Protein AF-A0A960W4I7-F1 (afdb_monomer_lite)

Sequence (107 aa):
RRLYDKKIRVEMTFQAKEHLANIGYDEAYGARPLRRIFQKELEDYMATQMLMGAYREATIIKVDADNKKLVFQEELWEDYQPLNSLDKKEIENENLLITKEKVALLS

pLDDT: mean 70.72, std 12.32, range [40.38, 89.0]

Foldseek 3Di:
DDPVVQLEAEAEDPQQVVLLCVVQQDVVPGCPSSVVVVVVVVVVVVVVCVVVVNDDHNWYWYWHDDPSDIDTDIDHNPPDDPPDDPVVVVVVVVVVVVVVVVVVVVD

Radius of gyration: 21.57 Å; chains: 1; bounding box: 72×23×41 Å

Structure (mmCIF, N/CA/C/O backbone):
data_AF-A0A960W4I7-F1
#
_entry.id   AF-A0A960W4I7-F1
#
loop_
_atom_site.group_PDB
_atom_site.id
_atom_site.type_symbol
_atom_site.label_atom_id
_atom_site.label_alt_id
_atom_site.label_comp_id
_atom_site.label_asym_id
_atom_site.label_entity_id
_atom_site.label_seq_id
_atom_site.pdbx_PDB_ins_code
_atom_site.Cartn_x
_atom_site.Cartn_y
_atom_site.Cartn_z
_atom_site.occupancy
_atom_site.B_iso_or_equiv
_atom_site.auth_seq_id
_atom_site.auth_comp_id
_atom_site.auth_asym_id
_atom_site.auth_atom_id
_atom_site.pdbx_PDB_model_num
ATOM 1 N N . ARG A 1 1 ? 10.087 -12.741 1.068 1.00 45.28 1 ARG A N 1
ATOM 2 C CA . ARG A 1 1 ? 10.917 -12.176 -0.030 1.00 45.28 1 ARG A CA 1
ATOM 3 C C . ARG A 1 1 ? 10.664 -10.669 -0.060 1.00 45.28 1 ARG A C 1
ATOM 5 O O . ARG A 1 1 ? 9.517 -10.293 0.115 1.00 45.28 1 ARG A O 1
ATOM 12 N N . ARG A 1 2 ? 11.703 -9.821 -0.107 1.00 43.78 2 ARG A N 1
ATOM 13 C CA . ARG A 1 2 ? 11.607 -8.368 0.160 1.00 43.78 2 ARG A CA 1
ATOM 14 C C . ARG A 1 2 ? 11.116 -7.603 -1.081 1.00 43.78 2 ARG A C 1
ATOM 16 O O . ARG A 1 2 ? 11.621 -7.833 -2.170 1.00 43.78 2 ARG A O 1
ATOM 23 N N . LEU A 1 3 ? 10.177 -6.672 -0.888 1.00 48.28 3 LEU A N 1
ATOM 24 C CA . LEU A 1 3 ? 9.612 -5.775 -1.916 1.00 48.28 3 LEU A CA 1
ATOM 25 C C . LEU A 1 3 ? 10.665 -4.893 -2.618 1.00 48.28 3 LEU A C 1
ATOM 27 O O . LEU A 1 3 ? 10.457 -4.469 -3.748 1.00 48.28 3 LEU A O 1
ATOM 31 N N . TYR A 1 4 ? 11.816 -4.680 -1.973 1.00 40.38 4 TYR A N 1
ATOM 32 C CA . TYR A 1 4 ? 12.926 -3.885 -2.503 1.00 40.38 4 TYR A CA 1
ATOM 33 C C . TYR A 1 4 ? 13.559 -4.469 -3.780 1.00 40.38 4 TYR A C 1
ATOM 35 O O . TYR A 1 4 ? 14.012 -3.706 -4.625 1.00 40.38 4 TYR A O 1
ATOM 43 N N . ASP A 1 5 ? 13.519 -5.793 -3.977 1.00 51.19 5 ASP A N 1
ATOM 44 C CA . ASP A 1 5 ? 14.050 -6.425 -5.200 1.00 51.19 5 ASP A CA 1
ATOM 45 C C . ASP A 1 5 ? 13.160 -6.192 -6.433 1.00 51.19 5 ASP A C 1
ATOM 47 O O . ASP A 1 5 ? 13.567 -6.474 -7.557 1.00 51.19 5 ASP A O 1
ATOM 51 N N . LYS A 1 6 ? 11.928 -5.694 -6.251 1.00 58.31 6 LYS A N 1
ATOM 52 C CA . LYS A 1 6 ? 10.920 -5.624 -7.320 1.00 58.31 6 LYS A CA 1
ATOM 53 C C . LYS A 1 6 ? 10.826 -4.272 -8.039 1.00 58.31 6 LYS A C 1
ATOM 55 O O . LYS A 1 6 ? 9.957 -4.124 -8.894 1.00 58.31 6 LYS A O 1
ATOM 60 N N . LYS A 1 7 ? 11.711 -3.307 -7.743 1.00 70.44 7 LYS A N 1
ATOM 61 C CA . LYS A 1 7 ? 11.656 -1.934 -8.297 1.00 70.44 7 LYS A CA 1
ATOM 62 C C . LYS A 1 7 ? 10.329 -1.223 -7.977 1.00 70.44 7 LYS A C 1
ATOM 64 O O . LYS A 1 7 ? 9.735 -0.584 -8.839 1.00 70.44 7 LYS A O 1
ATOM 69 N N . ILE A 1 8 ? 9.847 -1.383 -6.744 1.00 72.81 8 ILE A N 1
ATOM 70 C CA . ILE A 1 8 ? 8.559 -0.840 -6.302 1.00 72.81 8 ILE A CA 1
ATOM 71 C C . ILE A 1 8 ? 8.802 0.173 -5.199 1.00 72.81 8 ILE A C 1
ATOM 73 O O . ILE A 1 8 ? 9.410 -0.149 -4.173 1.00 72.81 8 ILE A O 1
ATOM 77 N N . ARG A 1 9 ? 8.292 1.383 -5.400 1.00 78.56 9 ARG A N 1
ATOM 78 C CA . ARG A 1 9 ? 8.199 2.412 -4.366 1.00 78.56 9 ARG A CA 1
ATOM 79 C C . ARG A 1 9 ? 6.766 2.451 -3.867 1.00 78.56 9 ARG A C 1
ATOM 81 O O . ARG A 1 9 ? 5.836 2.335 -4.648 1.00 78.56 9 ARG A O 1
ATOM 88 N N . VAL A 1 10 ? 6.585 2.589 -2.562 1.00 82.19 10 VAL A N 1
ATOM 89 C CA . VAL A 1 10 ? 5.257 2.691 -1.955 1.00 82.19 10 VAL A CA 1
ATOM 90 C C . VAL A 1 10 ? 5.167 4.043 -1.282 1.00 82.19 10 VAL A C 1
ATOM 92 O O . VAL A 1 10 ? 5.996 4.364 -0.429 1.00 82.19 10 VAL A O 1
ATOM 95 N N . GLU A 1 11 ? 4.157 4.816 -1.650 1.00 85.56 11 GLU A N 1
ATOM 96 C CA . GLU A 1 11 ? 3.875 6.118 -1.062 1.00 85.56 11 GLU A CA 1
ATOM 97 C C . GLU A 1 11 ? 2.486 6.100 -0.452 1.00 85.56 11 GLU A C 1
ATOM 99 O O . GLU A 1 11 ? 1.533 5.639 -1.066 1.00 85.56 11 GLU A O 1
ATOM 104 N N . MET A 1 12 ? 2.370 6.575 0.782 1.00 85.31 12 MET A N 1
ATOM 105 C CA . MET A 1 12 ? 1.130 6.493 1.542 1.00 85.31 12 MET A CA 1
ATOM 106 C C . MET A 1 12 ? 0.695 7.884 1.972 1.00 85.31 12 MET A C 1
ATOM 108 O O . MET A 1 12 ? 1.489 8.624 2.571 1.00 85.31 12 MET A O 1
ATOM 112 N N . THR A 1 13 ? -0.564 8.217 1.701 1.00 87.25 13 THR A N 1
ATOM 113 C CA . THR A 1 13 ? -1.168 9.477 2.137 1.00 87.25 13 THR A CA 1
ATOM 114 C C . THR A 1 13 ? -1.321 9.513 3.658 1.00 87.25 13 THR A C 1
ATOM 116 O O . THR A 1 13 ? -1.224 8.501 4.359 1.00 87.25 13 THR A O 1
ATOM 119 N N . PHE A 1 14 ? -1.561 10.708 4.199 1.00 84.06 14 PHE A N 1
ATOM 120 C CA . PHE A 1 14 ? -1.867 10.862 5.619 1.00 84.06 14 PHE A CA 1
ATOM 121 C C . PHE A 1 14 ? -3.149 10.106 6.011 1.00 84.06 14 PHE A C 1
ATOM 123 O O . PHE A 1 14 ? -3.155 9.396 7.012 1.00 84.06 14 PHE A O 1
ATOM 130 N N . GLN A 1 15 ? -4.184 10.169 5.169 1.00 84.44 15 GLN A N 1
ATOM 131 C CA . GLN A 1 15 ? -5.463 9.492 5.401 1.00 84.44 15 GLN A CA 1
ATOM 132 C C . GLN A 1 15 ? -5.306 7.969 5.429 1.00 84.44 15 GLN A C 1
ATOM 134 O O . GLN A 1 15 ? -5.848 7.314 6.317 1.00 84.44 15 GLN A O 1
ATOM 139 N N . ALA A 1 16 ? -4.496 7.397 4.531 1.00 83.12 16 ALA A N 1
ATOM 140 C CA . ALA A 1 16 ? -4.169 5.973 4.572 1.00 83.12 16 ALA A CA 1
ATOM 141 C C . ALA A 1 16 ? -3.455 5.568 5.866 1.00 83.12 16 ALA A C 1
ATOM 143 O O . ALA A 1 16 ? -3.782 4.527 6.437 1.00 83.12 16 ALA A O 1
ATOM 144 N N . LYS A 1 17 ? -2.524 6.393 6.362 1.00 80.06 17 LYS A N 1
ATOM 145 C CA . LYS A 1 17 ? -1.831 6.144 7.638 1.00 80.06 17 LYS A CA 1
ATOM 146 C C . LYS A 1 17 ? -2.794 6.174 8.821 1.00 80.06 17 LYS A C 1
ATOM 148 O O . LYS A 1 17 ? -2.739 5.270 9.652 1.00 80.06 17 LYS A O 1
ATOM 153 N N . GLU A 1 18 ? -3.673 7.171 8.892 1.00 81.12 18 GLU A N 1
ATOM 154 C CA . GLU A 1 18 ? -4.691 7.260 9.946 1.00 81.12 18 GLU A CA 1
ATOM 155 C C . GLU A 1 18 ? -5.686 6.107 9.876 1.00 81.12 18 GLU A C 1
ATOM 157 O O . GLU A 1 18 ? -6.023 5.507 10.896 1.00 81.12 18 GLU A O 1
ATOM 162 N N . HIS A 1 19 ? -6.133 5.749 8.674 1.00 82.06 19 HIS A N 1
ATOM 163 C CA . HIS A 1 19 ? -7.041 4.631 8.491 1.00 82.06 19 HIS A CA 1
ATOM 164 C C . HIS A 1 19 ? -6.404 3.328 8.974 1.00 82.06 19 HIS A C 1
ATOM 166 O O . HIS A 1 19 ? -6.983 2.628 9.799 1.00 82.06 19 HIS A O 1
ATOM 172 N N . LEU A 1 20 ? -5.176 3.046 8.545 1.00 77.12 20 LEU A N 1
ATOM 173 C CA . LEU A 1 20 ? -4.418 1.886 8.994 1.00 77.12 20 LEU A CA 1
ATOM 174 C C . LEU A 1 20 ? -4.209 1.882 10.516 1.00 77.12 20 LEU A C 1
ATOM 176 O O . LEU A 1 20 ? -4.370 0.832 11.141 1.00 77.12 20 LEU A O 1
ATOM 180 N N . ALA A 1 21 ? -3.906 3.036 11.119 1.00 78.06 21 ALA A N 1
ATOM 181 C CA . ALA A 1 21 ? -3.803 3.182 12.570 1.00 78.06 21 ALA A CA 1
ATOM 182 C C . ALA A 1 21 ? -5.122 2.825 13.277 1.00 78.06 21 ALA A C 1
ATOM 184 O O . ALA A 1 21 ? -5.102 2.084 14.255 1.00 78.06 21 ALA A O 1
ATOM 185 N N . ASN A 1 22 ? -6.263 3.261 12.740 1.00 75.00 22 ASN A N 1
ATOM 186 C CA . ASN A 1 22 ? -7.585 2.962 13.293 1.00 75.00 22 ASN A CA 1
ATOM 187 C C . ASN A 1 22 ? -7.979 1.478 13.180 1.00 75.00 22 ASN A C 1
ATOM 189 O O . ASN A 1 22 ? -8.688 0.975 14.047 1.00 75.00 22 ASN A O 1
ATOM 193 N N . ILE A 1 23 ? -7.557 0.774 12.123 1.00 72.81 23 ILE A N 1
ATOM 194 C CA . ILE A 1 23 ? -7.917 -0.642 11.909 1.00 72.81 23 ILE A CA 1
ATOM 195 C C . ILE A 1 23 ? -6.999 -1.590 12.692 1.00 72.81 23 ILE A C 1
ATOM 197 O O . ILE A 1 23 ? -7.429 -2.656 13.123 1.00 72.81 23 ILE A O 1
ATOM 201 N N . GLY A 1 24 ? -5.712 -1.251 12.807 1.00 62.28 24 GLY A N 1
ATOM 202 C CA . GLY A 1 24 ? -4.680 -2.198 13.234 1.00 62.28 24 GLY A CA 1
ATOM 203 C C . GLY A 1 24 ? -4.035 -1.911 14.584 1.00 62.28 24 GLY A C 1
ATOM 204 O O . GLY A 1 24 ? -3.080 -2.614 14.927 1.00 62.28 24 GLY A O 1
ATOM 205 N N . TYR A 1 25 ? -4.483 -0.887 15.318 1.00 58.94 25 TYR A N 1
ATOM 206 C CA . TYR A 1 25 ? -4.009 -0.643 16.677 1.00 58.94 25 TYR A CA 1
ATOM 207 C C . TYR A 1 25 ? -4.592 -1.698 17.617 1.00 58.94 25 TYR A C 1
ATOM 209 O O . TYR A 1 25 ? -5.718 -1.591 18.094 1.00 58.94 25 TYR A O 1
ATOM 217 N N . ASP A 1 26 ? -3.807 -2.741 17.856 1.00 62.22 26 ASP A N 1
ATOM 218 C CA . ASP A 1 26 ? -4.047 -3.688 18.932 1.00 62.22 26 ASP A CA 1
ATOM 219 C C . ASP A 1 26 ? -3.194 -3.256 20.130 1.00 62.22 26 ASP A C 1
ATOM 221 O O . ASP A 1 26 ? -1.961 -3.220 20.047 1.00 62.22 26 ASP A O 1
ATOM 225 N N . GLU A 1 27 ? -3.854 -2.899 21.231 1.00 56.50 27 GLU A N 1
ATOM 226 C CA . GLU A 1 27 ? -3.237 -2.408 22.470 1.00 56.50 27 GLU A CA 1
ATOM 227 C C . GLU A 1 27 ? -2.204 -3.405 23.041 1.00 56.50 27 GLU A C 1
ATOM 229 O O . GLU A 1 27 ? -1.232 -2.995 23.676 1.00 56.50 27 GLU A O 1
ATOM 234 N N . ALA A 1 28 ? -2.340 -4.704 22.738 1.00 61.19 28 ALA A N 1
ATOM 235 C CA . ALA A 1 28 ? -1.423 -5.758 23.167 1.00 61.19 28 ALA A CA 1
ATOM 236 C C . ALA A 1 28 ? -0.250 -6.009 22.195 1.00 61.19 28 ALA A C 1
ATOM 238 O O . ALA A 1 28 ? 0.801 -6.498 22.620 1.00 61.19 28 ALA A O 1
ATOM 239 N N . TYR A 1 29 ? -0.385 -5.683 20.901 1.00 55.12 29 TYR A N 1
ATOM 240 C CA . TYR A 1 29 ? 0.612 -6.018 19.861 1.00 55.12 29 TYR A CA 1
ATOM 241 C C . TYR A 1 29 ? 1.244 -4.811 19.140 1.00 55.12 29 TYR A C 1
ATOM 243 O O . TYR A 1 29 ? 2.182 -4.988 18.344 1.00 55.12 29 TYR A O 1
ATOM 251 N N . GLY A 1 30 ? 0.781 -3.589 19.416 1.00 63.88 30 GLY A N 1
ATOM 252 C CA . GLY A 1 30 ? 1.237 -2.361 18.759 1.00 63.88 30 GLY A CA 1
ATOM 253 C C . GLY A 1 30 ? 0.983 -2.378 17.245 1.00 63.88 30 GLY A C 1
ATOM 254 O O . GLY A 1 30 ? 0.154 -3.126 16.748 1.00 63.88 30 GLY A O 1
ATOM 255 N N . ALA A 1 31 ? 1.735 -1.605 16.453 1.00 65.06 31 ALA A N 1
ATOM 256 C CA . ALA A 1 31 ? 1.533 -1.496 14.996 1.00 65.06 31 ALA A CA 1
ATOM 257 C C . ALA A 1 31 ? 1.990 -2.726 14.159 1.00 65.06 31 ALA A C 1
ATOM 259 O O . ALA A 1 31 ? 2.080 -2.657 12.929 1.00 65.06 31 ALA A O 1
ATOM 260 N N . ARG A 1 32 ? 2.334 -3.865 14.780 1.00 65.19 32 ARG A N 1
ATOM 261 C CA . ARG A 1 32 ? 2.801 -5.070 14.058 1.00 65.19 32 ARG A CA 1
ATOM 262 C C . ARG A 1 32 ? 1.717 -5.749 13.203 1.00 65.19 32 ARG A C 1
ATOM 264 O O . ARG A 1 32 ? 2.043 -6.102 12.065 1.00 65.19 32 ARG A O 1
ATOM 271 N N . PRO A 1 33 ? 0.470 -5.937 13.682 1.00 70.50 33 PRO A N 1
ATOM 272 C CA . PRO A 1 33 ? -0.614 -6.500 12.872 1.00 70.50 33 PRO A CA 1
ATOM 273 C C . PRO A 1 33 ? -0.882 -5.642 11.628 1.00 70.50 33 PRO A C 1
ATOM 275 O O . PRO A 1 33 ? -0.981 -6.157 10.516 1.00 70.50 33 PRO A O 1
ATOM 278 N N . LEU A 1 34 ? -0.846 -4.324 11.821 1.00 71.31 34 LEU A N 1
ATOM 279 C CA . LEU A 1 34 ? -0.953 -3.256 10.826 1.00 71.31 34 LEU A CA 1
ATOM 280 C C . LEU A 1 34 ? -0.046 -3.474 9.606 1.00 71.31 34 LEU A C 1
ATOM 282 O O . LEU A 1 34 ? -0.505 -3.540 8.467 1.00 71.31 34 LEU A O 1
ATOM 286 N N . ARG A 1 35 ? 1.257 -3.662 9.851 1.00 72.50 35 ARG A N 1
ATOM 287 C CA . ARG A 1 35 ? 2.248 -3.857 8.785 1.00 72.50 35 ARG A CA 1
ATOM 288 C C . ARG A 1 35 ? 1.988 -5.130 7.983 1.00 72.50 35 ARG A C 1
ATOM 290 O O . ARG A 1 35 ? 2.234 -5.147 6.781 1.00 72.50 35 ARG A O 1
ATOM 297 N N . ARG A 1 36 ? 1.511 -6.194 8.635 1.00 78.50 36 ARG A N 1
ATOM 298 C CA . ARG A 1 36 ? 1.248 -7.483 7.984 1.00 78.50 36 ARG A CA 1
ATOM 299 C C . ARG A 1 36 ? -0.001 -7.436 7.109 1.00 78.50 36 ARG A C 1
ATOM 301 O O . ARG A 1 36 ? 0.036 -7.984 6.013 1.00 78.50 36 ARG A O 1
ATOM 308 N N . ILE A 1 37 ? -1.069 -6.793 7.582 1.00 79.69 37 ILE A N 1
ATOM 309 C CA . ILE A 1 37 ? -2.304 -6.604 6.807 1.00 79.69 37 ILE A CA 1
ATOM 310 C C . ILE A 1 37 ? -1.992 -5.784 5.557 1.00 79.69 37 ILE A C 1
ATOM 312 O O . ILE A 1 37 ? -2.236 -6.253 4.450 1.00 79.69 37 ILE A O 1
ATOM 316 N N . PHE A 1 38 ? -1.332 -4.637 5.732 1.00 80.25 38 PHE A N 1
ATOM 317 C CA . PHE A 1 38 ? -0.923 -3.788 4.617 1.00 80.25 38 PHE A CA 1
ATOM 318 C C . PHE A 1 38 ? -0.040 -4.530 3.605 1.00 80.25 38 PHE A C 1
ATOM 320 O O . PHE A 1 38 ? -0.276 -4.471 2.403 1.00 80.25 38 PHE A O 1
ATOM 327 N N . GLN A 1 39 ? 0.970 -5.261 4.087 1.00 79.62 39 GLN A N 1
ATOM 328 C CA . GLN A 1 39 ? 1.862 -6.009 3.208 1.00 79.62 39 GLN A CA 1
ATOM 329 C C . GLN A 1 39 ? 1.111 -7.083 2.414 1.00 79.62 39 GLN A C 1
ATOM 331 O O . GLN A 1 39 ? 1.404 -7.267 1.238 1.00 79.62 39 GLN A O 1
ATOM 336 N N . LYS A 1 40 ? 0.148 -7.768 3.038 1.00 83.50 40 LYS A N 1
ATOM 337 C CA . LYS A 1 40 ? -0.673 -8.769 2.359 1.00 83.50 40 LYS A CA 1
ATOM 338 C C . LYS A 1 40 ? -1.548 -8.132 1.277 1.00 83.50 40 LYS A C 1
ATOM 340 O O . LYS A 1 40 ? -1.526 -8.605 0.152 1.00 83.50 40 LYS A O 1
ATOM 345 N N . GLU A 1 41 ? -2.259 -7.050 1.591 1.00 84.31 41 GLU A N 1
ATOM 346 C CA . GLU A 1 41 ? -3.111 -6.361 0.610 1.00 84.31 41 GLU A CA 1
ATOM 347 C C . GLU A 1 41 ? -2.306 -5.819 -0.573 1.00 84.31 41 GLU A C 1
ATOM 349 O O . GLU A 1 41 ? -2.715 -5.962 -1.724 1.00 84.31 41 GLU A O 1
ATOM 354 N N . LEU A 1 42 ? -1.121 -5.265 -0.302 1.00 83.12 42 LEU A N 1
ATOM 355 C CA . LEU A 1 42 ? -0.201 -4.823 -1.342 1.00 83.12 42 LEU A CA 1
ATOM 356 C C . LEU A 1 42 ? 0.297 -5.998 -2.200 1.00 83.12 42 LEU A C 1
ATOM 358 O O . LEU A 1 42 ? 0.346 -5.890 -3.422 1.00 83.12 42 LEU A O 1
ATOM 362 N N . GLU A 1 43 ? 0.678 -7.119 -1.583 1.00 83.88 43 GLU A N 1
ATOM 363 C CA . GLU A 1 43 ? 1.111 -8.323 -2.302 1.00 83.88 43 GLU A CA 1
ATOM 364 C C . GLU A 1 43 ? -0.012 -8.899 -3.179 1.00 83.88 43 GLU A C 1
ATOM 366 O O . GLU A 1 43 ? 0.254 -9.236 -4.335 1.00 83.88 43 GLU A O 1
ATOM 371 N N . ASP A 1 44 ? -1.249 -8.935 -2.678 1.00 86.62 44 ASP A N 1
ATOM 372 C CA . ASP A 1 44 ? -2.434 -9.404 -3.406 1.00 86.62 44 ASP A CA 1
ATOM 373 C C . ASP A 1 44 ? -2.779 -8.469 -4.584 1.00 86.62 44 ASP A C 1
ATOM 375 O O . ASP A 1 44 ? -3.021 -8.935 -5.706 1.00 86.62 44 ASP A O 1
ATOM 379 N N . TYR A 1 45 ? -2.731 -7.146 -4.371 1.00 84.88 45 TYR A N 1
ATOM 380 C CA . TYR A 1 45 ? -2.917 -6.148 -5.430 1.00 84.88 45 TYR A CA 1
ATOM 381 C C . TYR A 1 45 ? -1.893 -6.345 -6.550 1.00 84.88 45 TYR A C 1
ATOM 383 O O . TYR A 1 45 ? -2.255 -6.543 -7.709 1.00 84.88 45 TYR A O 1
ATOM 391 N N . MET A 1 46 ? -0.608 -6.386 -6.203 1.00 80.25 46 MET A N 1
ATOM 392 C CA . MET A 1 46 ? 0.462 -6.552 -7.186 1.00 80.25 46 MET A CA 1
ATOM 393 C C . MET A 1 46 ? 0.404 -7.902 -7.900 1.00 80.25 46 MET A C 1
ATOM 395 O O . MET A 1 46 ? 0.678 -7.963 -9.095 1.00 80.25 46 MET A O 1
ATOM 399 N N . ALA A 1 47 ? 0.060 -8.990 -7.202 1.00 83.44 47 ALA A N 1
ATOM 400 C CA . ALA A 1 47 ? -0.104 -10.299 -7.829 1.00 83.44 47 ALA A CA 1
ATOM 401 C C . ALA A 1 47 ? -1.196 -10.254 -8.906 1.00 83.44 47 ALA A C 1
ATOM 403 O O . ALA A 1 47 ? -1.002 -10.777 -10.001 1.00 83.44 47 ALA A O 1
ATOM 404 N N . THR A 1 48 ? -2.302 -9.564 -8.627 1.00 84.19 48 THR A N 1
ATOM 405 C CA . THR A 1 48 ? -3.393 -9.359 -9.587 1.00 84.19 48 THR A CA 1
ATOM 406 C C . THR A 1 48 ? -2.917 -8.576 -10.813 1.00 84.19 48 THR A C 1
ATOM 408 O O . THR A 1 48 ? -3.137 -9.010 -11.942 1.00 84.19 48 THR A O 1
ATOM 411 N N . GLN A 1 49 ? -2.197 -7.470 -10.612 1.00 79.25 49 GLN A N 1
ATOM 412 C CA . GLN A 1 49 ? -1.689 -6.620 -11.701 1.00 79.25 49 GLN A CA 1
ATOM 413 C C . GLN A 1 49 ? -0.629 -7.333 -12.555 1.00 79.25 49 GLN A C 1
ATOM 415 O O . GLN A 1 49 ? -0.613 -7.206 -13.782 1.00 79.25 49 GLN A O 1
ATOM 420 N N . MET A 1 50 ? 0.211 -8.161 -11.924 1.00 75.62 50 MET A N 1
ATOM 421 C CA . MET A 1 50 ? 1.145 -9.055 -12.615 1.00 75.62 50 MET A CA 1
ATOM 422 C C . MET A 1 50 ? 0.410 -10.077 -13.490 1.00 75.62 50 MET A C 1
ATOM 424 O O . MET A 1 50 ? 0.797 -10.277 -14.639 1.00 75.62 50 MET A O 1
ATOM 428 N N . LEU A 1 51 ? -0.659 -10.697 -12.982 1.00 79.19 51 LEU A N 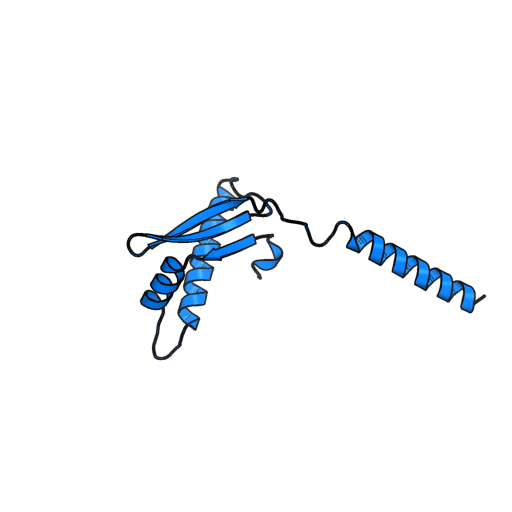1
ATOM 429 C CA . LEU A 1 51 ? -1.463 -11.666 -13.738 1.00 79.19 51 LEU A CA 1
ATOM 430 C C . LEU A 1 51 ? -2.224 -11.023 -14.904 1.00 79.19 51 LEU A C 1
ATOM 432 O O . LEU A 1 51 ? -2.390 -11.653 -15.944 1.00 79.19 51 LEU A O 1
ATOM 436 N N . MET A 1 52 ? -2.655 -9.771 -14.752 1.00 78.94 52 MET A N 1
ATOM 437 C CA . MET A 1 52 ? -3.330 -9.004 -15.805 1.00 78.94 52 MET A CA 1
ATOM 438 C C . MET A 1 52 ? -2.374 -8.507 -16.902 1.00 78.94 52 MET A C 1
ATOM 440 O O . MET A 1 52 ? -2.827 -7.918 -17.880 1.00 78.94 52 MET A O 1
ATOM 444 N N . GLY A 1 53 ? -1.059 -8.717 -16.754 1.00 70.44 53 GLY A N 1
ATOM 445 C CA . GLY A 1 53 ? -0.047 -8.182 -17.670 1.00 70.44 53 GLY A CA 1
ATOM 446 C C . GLY A 1 53 ? 0.081 -6.655 -17.617 1.00 70.44 53 GLY A C 1
ATOM 447 O O . GLY A 1 53 ? 0.725 -6.066 -18.481 1.00 70.44 53 GLY A O 1
ATOM 448 N N . ALA A 1 54 ? -0.529 -6.012 -16.618 1.00 66.38 54 ALA A N 1
ATOM 449 C CA . ALA A 1 54 ? -0.536 -4.563 -16.435 1.00 66.38 54 ALA A CA 1
ATOM 450 C C . ALA A 1 54 ? 0.686 -4.058 -15.647 1.00 66.38 54 ALA A C 1
ATOM 452 O O . ALA A 1 54 ? 0.956 -2.860 -15.635 1.00 66.38 54 ALA A O 1
ATOM 453 N N . TYR A 1 55 ? 1.448 -4.966 -15.029 1.00 65.25 55 TYR A N 1
ATOM 454 C CA . TYR A 1 55 ? 2.598 -4.616 -14.202 1.00 65.25 55 TYR A CA 1
ATOM 455 C C . TYR A 1 55 ? 3.730 -3.976 -15.017 1.00 65.25 55 TYR A C 1
ATOM 457 O O . TYR A 1 55 ? 4.361 -4.626 -15.856 1.00 65.25 55 TYR A O 1
ATOM 465 N N . ARG A 1 56 ? 4.030 -2.709 -14.716 1.00 64.38 56 ARG A N 1
ATOM 466 C CA . ARG A 1 56 ? 5.188 -1.986 -15.256 1.00 64.38 56 ARG A CA 1
ATOM 467 C C . ARG A 1 56 ? 6.343 -2.041 -14.258 1.00 64.38 56 ARG A C 1
ATOM 469 O O . ARG A 1 56 ? 6.151 -1.898 -13.050 1.00 64.38 56 ARG A O 1
ATOM 476 N N . GLU A 1 57 ? 7.557 -2.270 -14.750 1.00 69.50 57 GLU A N 1
ATOM 477 C CA . GLU A 1 57 ? 8.755 -2.116 -13.919 1.00 69.50 57 GLU A CA 1
ATOM 478 C C . GLU A 1 57 ? 8.910 -0.656 -13.473 1.00 69.50 57 GLU A C 1
ATOM 480 O O . GLU A 1 57 ? 8.489 0.244 -14.194 1.00 69.50 57 GLU A O 1
ATOM 485 N N . ALA A 1 58 ? 9.545 -0.432 -12.315 1.00 70.56 58 ALA A N 1
ATOM 486 C CA . ALA A 1 58 ? 9.745 0.905 -11.751 1.00 70.56 58 ALA A CA 1
ATOM 487 C C . ALA A 1 58 ? 8.420 1.643 -11.492 1.00 70.56 58 ALA A C 1
ATOM 489 O O . ALA A 1 58 ? 8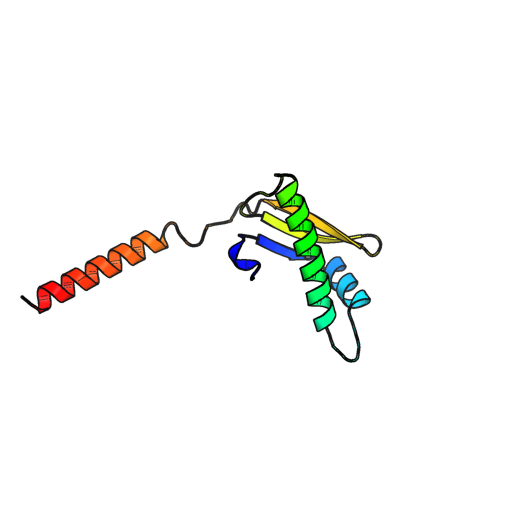.149 2.704 -12.048 1.00 70.56 58 ALA A O 1
ATOM 490 N N . THR A 1 59 ? 7.586 1.065 -10.630 1.00 78.25 59 THR A N 1
ATOM 491 C CA . THR A 1 59 ? 6.259 1.609 -10.318 1.00 78.25 59 THR A CA 1
ATOM 492 C C . THR A 1 59 ? 6.228 2.175 -8.902 1.00 78.25 59 THR A C 1
ATOM 494 O O . THR A 1 59 ? 6.771 1.586 -7.959 1.00 78.25 59 THR A O 1
ATOM 497 N N . ILE A 1 60 ? 5.583 3.330 -8.757 1.00 83.62 60 ILE A N 1
ATOM 498 C CA . ILE A 1 60 ? 5.169 3.898 -7.480 1.00 83.62 60 ILE A CA 1
ATOM 499 C C . ILE A 1 60 ? 3.734 3.446 -7.221 1.00 83.62 60 ILE A C 1
ATOM 501 O O . ILE A 1 60 ? 2.836 3.711 -8.013 1.00 83.62 60 ILE A O 1
ATOM 505 N N . ILE A 1 61 ? 3.509 2.765 -6.103 1.00 87.06 61 ILE A N 1
ATOM 506 C CA . ILE A 1 61 ? 2.172 2.426 -5.627 1.00 87.06 61 ILE A CA 1
ATOM 507 C C . ILE A 1 61 ? 1.767 3.486 -4.609 1.00 87.06 61 ILE A C 1
ATOM 509 O O . ILE A 1 61 ? 2.296 3.519 -3.491 1.00 87.06 61 ILE A O 1
ATOM 513 N N . LYS A 1 62 ? 0.838 4.354 -5.007 1.00 88.38 62 LYS A N 1
ATOM 514 C CA . LYS A 1 62 ? 0.178 5.314 -4.127 1.00 88.38 62 LYS A CA 1
ATOM 515 C C . LYS A 1 62 ? -0.948 4.619 -3.375 1.00 88.38 62 LYS A C 1
ATOM 517 O O . LYS A 1 62 ? -1.829 4.002 -3.970 1.00 88.38 62 LYS A O 1
ATOM 522 N N . VAL A 1 63 ? -0.890 4.715 -2.055 1.00 89.00 63 VAL A N 1
ATOM 523 C CA . VAL A 1 63 ? -1.850 4.131 -1.124 1.00 89.00 63 VAL A CA 1
ATOM 524 C C . VAL A 1 63 ? -2.617 5.263 -0.465 1.00 89.00 63 VAL A C 1
ATOM 526 O O . VAL A 1 63 ? -2.023 6.088 0.238 1.00 89.00 63 VAL A O 1
ATOM 529 N N . ASP A 1 64 ? -3.928 5.271 -0.668 1.00 88.31 64 ASP A N 1
ATOM 530 C CA . ASP A 1 64 ? -4.857 6.206 -0.039 1.00 88.31 64 ASP A CA 1
ATOM 531 C C . ASP A 1 64 ? -5.947 5.465 0.751 1.00 88.31 64 ASP A C 1
ATOM 533 O O . ASP A 1 64 ? -6.029 4.234 0.705 1.00 88.31 64 ASP A O 1
ATOM 537 N N . ALA A 1 65 ? -6.769 6.197 1.500 1.00 85.06 65 ALA A N 1
ATOM 538 C CA . ALA A 1 65 ? -7.955 5.655 2.149 1.00 85.06 65 ALA A CA 1
ATOM 539 C C . ALA A 1 65 ? -9.209 6.399 1.690 1.00 85.06 65 ALA A C 1
ATOM 541 O O . ALA A 1 65 ? -9.330 7.600 1.897 1.00 85.06 65 ALA A O 1
ATOM 542 N N . ASP A 1 66 ? -10.171 5.658 1.142 1.00 82.56 66 ASP A N 1
ATOM 543 C CA . ASP A 1 66 ? -11.506 6.165 0.826 1.00 82.56 66 ASP A CA 1
ATOM 544 C C . ASP A 1 66 ? -12.560 5.277 1.494 1.00 82.56 66 ASP A C 1
ATOM 546 O O . ASP A 1 66 ? -12.480 4.049 1.445 1.00 82.56 66 ASP A O 1
ATOM 550 N N . ASN A 1 67 ? -13.549 5.890 2.149 1.00 72.00 67 ASN A N 1
ATOM 551 C CA . ASN A 1 67 ? -14.709 5.205 2.732 1.00 72.00 67 ASN A CA 1
ATOM 552 C C . ASN A 1 67 ? -14.376 3.935 3.547 1.00 72.00 67 ASN A C 1
ATOM 554 O O . ASN A 1 67 ? -15.084 2.927 3.479 1.00 72.00 67 ASN A O 1
ATOM 558 N N . LYS A 1 68 ? -13.314 3.995 4.362 1.00 72.06 68 LYS A N 1
ATOM 559 C CA . LYS A 1 68 ? -12.806 2.887 5.199 1.00 72.06 68 LYS A CA 1
ATOM 560 C C . LYS A 1 68 ? -12.218 1.700 4.423 1.00 72.06 68 LYS A C 1
ATOM 562 O O . LYS A 1 68 ? -12.248 0.570 4.916 1.00 72.06 68 LYS A O 1
ATOM 567 N N . LYS A 1 69 ? -11.714 1.934 3.216 1.00 78.75 69 LYS A N 1
ATOM 568 C CA . LYS A 1 69 ? -10.948 0.956 2.444 1.00 78.75 69 LYS A CA 1
ATOM 569 C C . LYS A 1 69 ? -9.646 1.580 1.977 1.00 78.75 69 LYS A C 1
ATOM 571 O O . LYS A 1 69 ? -9.600 2.771 1.673 1.00 78.75 69 LYS A O 1
ATOM 576 N N . LEU A 1 70 ? -8.605 0.759 1.893 1.00 82.44 70 LEU A N 1
ATOM 577 C CA . LEU A 1 70 ? -7.378 1.151 1.218 1.00 82.44 70 LEU A CA 1
ATOM 578 C C . LEU A 1 70 ? -7.588 1.118 -0.293 1.00 82.44 70 LEU A C 1
ATOM 580 O O . LEU A 1 70 ? -8.150 0.169 -0.844 1.00 82.44 70 LEU A O 1
ATOM 584 N N . VAL A 1 71 ? -7.136 2.180 -0.947 1.00 86.69 71 VAL A N 1
ATOM 585 C CA . VAL A 1 71 ? -7.166 2.337 -2.397 1.00 86.69 71 VAL A CA 1
ATOM 586 C C . VAL A 1 71 ? -5.730 2.370 -2.892 1.00 86.69 71 VAL A C 1
ATOM 588 O O . VAL A 1 71 ? -4.891 3.083 -2.343 1.00 86.69 71 VAL A O 1
ATOM 591 N N . PHE A 1 72 ? -5.456 1.588 -3.934 1.00 86.94 72 PHE A N 1
ATOM 592 C CA . PHE A 1 72 ? -4.137 1.458 -4.539 1.00 86.94 72 PHE A CA 1
ATOM 593 C C . PHE A 1 72 ? -4.170 2.028 -5.953 1.00 86.94 72 PHE A C 1
ATOM 595 O O . PHE A 1 72 ? -5.037 1.670 -6.755 1.00 86.94 72 PHE A O 1
ATOM 602 N N . GLN A 1 73 ? -3.225 2.913 -6.248 1.00 85.56 73 GLN A N 1
ATOM 603 C CA . GLN A 1 73 ? -3.036 3.510 -7.563 1.00 85.56 73 GLN A CA 1
ATOM 604 C C . GLN A 1 73 ? -1.588 3.327 -8.001 1.00 85.56 73 GLN A C 1
ATOM 606 O O . GLN A 1 73 ? -0.664 3.512 -7.211 1.00 85.56 73 GLN A O 1
ATOM 611 N N . GLU A 1 74 ? -1.399 2.967 -9.264 1.00 84.56 74 GLU A N 1
ATOM 612 C CA . GLU A 1 74 ? -0.080 2.834 -9.870 1.00 84.56 74 GLU A CA 1
ATOM 613 C C . GLU A 1 74 ? 0.300 4.113 -10.604 1.00 84.56 74 GLU A C 1
ATOM 615 O O . GLU A 1 74 ? -0.487 4.677 -11.366 1.00 84.56 74 GLU A O 1
ATOM 620 N N . GLU A 1 75 ? 1.539 4.534 -10.405 1.00 82.19 75 GLU A N 1
ATOM 621 C CA . GLU A 1 75 ? 2.159 5.645 -11.105 1.00 82.19 75 GLU A CA 1
ATOM 622 C C . GLU A 1 75 ? 3.557 5.235 -11.565 1.00 82.19 75 GLU A C 1
ATOM 624 O O . GLU A 1 75 ? 4.232 4.422 -10.929 1.00 82.19 75 GLU A O 1
ATOM 629 N N . LEU A 1 76 ? 3.999 5.775 -12.697 1.00 77.12 76 LEU A N 1
ATOM 630 C CA . LEU A 1 76 ? 5.349 5.525 -13.184 1.00 77.12 76 LEU A CA 1
ATOM 631 C C . LEU A 1 76 ? 6.357 6.204 -12.258 1.00 77.12 76 LEU A C 1
ATOM 633 O O . LEU A 1 76 ? 6.232 7.386 -11.946 1.00 77.12 76 LEU A O 1
ATOM 637 N N . TRP A 1 77 ? 7.389 5.473 -11.846 1.00 77.06 77 TRP A N 1
ATOM 638 C CA . TRP A 1 77 ? 8.537 6.086 -11.195 1.00 77.06 77 TRP A CA 1
ATOM 639 C C . TRP A 1 77 ? 9.450 6.674 -12.274 1.00 77.06 77 TRP A C 1
ATOM 641 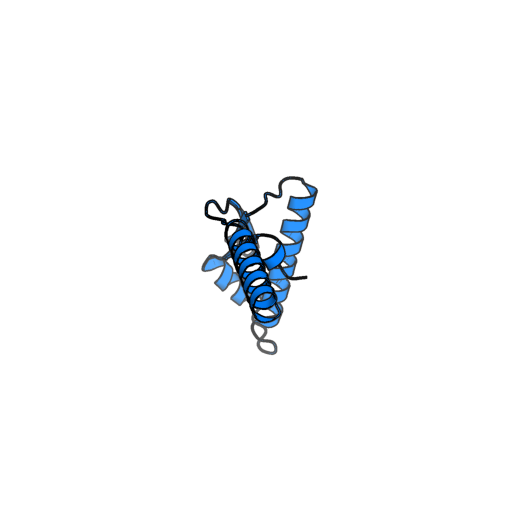O O . TRP A 1 77 ? 10.435 6.055 -12.670 1.00 77.06 77 TRP A O 1
ATOM 651 N N . GLU A 1 78 ? 9.101 7.866 -12.762 1.00 70.50 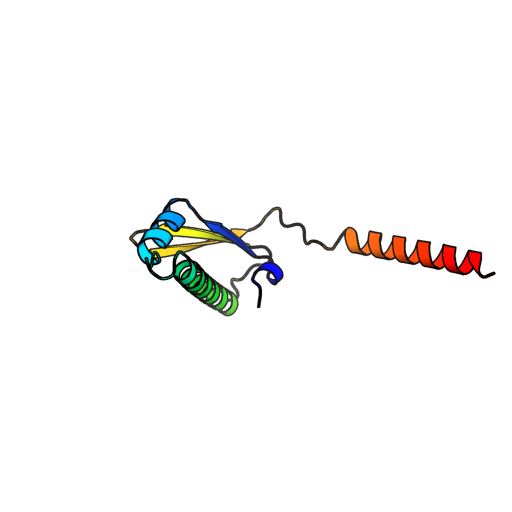78 GLU A N 1
ATOM 652 C CA . GLU A 1 78 ? 9.801 8.526 -13.878 1.00 70.50 78 GLU A CA 1
ATOM 653 C C . GLU A 1 78 ? 11.303 8.713 -13.607 1.00 70.50 78 GLU A C 1
ATOM 655 O O . GLU A 1 78 ? 12.129 8.492 -14.489 1.00 70.50 78 GLU A O 1
ATOM 660 N N . ASP A 1 79 ? 11.667 9.005 -12.357 1.00 67.88 79 ASP A N 1
ATOM 661 C CA . ASP A 1 79 ? 13.056 9.206 -11.926 1.00 67.88 79 ASP A CA 1
ATOM 662 C C . ASP A 1 79 ? 13.780 7.914 -11.499 1.00 67.88 79 ASP A C 1
ATOM 664 O O . ASP A 1 79 ? 14.813 7.968 -10.823 1.00 67.88 79 ASP A O 1
ATOM 668 N N . TYR A 1 80 ? 13.248 6.730 -11.816 1.00 65.88 80 TYR A N 1
ATOM 669 C CA . TYR A 1 80 ? 13.903 5.478 -11.444 1.00 65.88 80 TYR A CA 1
ATOM 670 C C . TYR A 1 80 ? 15.212 5.287 -12.219 1.00 65.88 80 TYR A C 1
ATOM 672 O O . TYR A 1 80 ? 15.231 4.877 -13.380 1.00 65.88 80 TYR A O 1
ATOM 680 N N . GLN A 1 81 ? 16.330 5.515 -11.533 1.00 61.59 81 GLN A N 1
ATOM 681 C CA . GLN A 1 81 ? 17.646 5.076 -11.974 1.00 61.59 81 GLN A CA 1
ATOM 682 C C . GLN A 1 81 ? 17.902 3.680 -11.386 1.00 61.59 81 GLN A C 1
ATOM 684 O O . GLN A 1 81 ? 18.016 3.552 -10.161 1.00 61.59 81 GLN A O 1
ATOM 689 N N . PRO A 1 82 ? 17.966 2.603 -12.196 1.00 58.25 82 PRO A N 1
ATOM 690 C CA . PRO A 1 82 ? 18.400 1.315 -11.681 1.00 58.25 82 PRO A CA 1
ATOM 691 C C . PRO A 1 82 ? 19.807 1.481 -11.110 1.00 58.25 82 PRO A C 1
ATOM 693 O O . PRO A 1 82 ? 20.677 2.042 -11.769 1.00 58.25 82 PRO A O 1
ATOM 696 N N . LEU A 1 83 ? 20.035 0.945 -9.910 1.00 56.28 83 LEU A N 1
ATOM 697 C CA . LEU A 1 83 ? 21.305 0.996 -9.171 1.00 56.28 83 LEU A CA 1
ATOM 698 C C . LEU A 1 83 ? 22.477 0.278 -9.889 1.00 56.28 83 LEU A C 1
ATOM 700 O O . LEU A 1 83 ? 23.417 -0.157 -9.251 1.00 56.28 83 LEU A O 1
ATOM 704 N N . ASN A 1 84 ? 22.394 0.030 -11.198 1.00 57.75 84 ASN A N 1
ATOM 705 C CA . ASN A 1 84 ? 23.417 -0.641 -11.986 1.00 57.75 84 ASN A CA 1
ATOM 706 C C . ASN A 1 84 ? 23.315 -0.246 -13.465 1.00 57.75 84 ASN A C 1
ATOM 708 O O . ASN A 1 84 ? 22.728 -0.956 -14.283 1.00 57.75 84 ASN A O 1
ATOM 712 N N . SER A 1 85 ? 23.957 0.861 -13.814 1.00 48.94 85 SER A N 1
ATOM 713 C CA . SER A 1 85 ? 24.424 1.127 -15.182 1.00 48.94 85 SER A CA 1
ATOM 714 C C . SER A 1 85 ? 25.751 1.897 -15.193 1.00 48.94 85 SER A C 1
ATOM 716 O O . SER A 1 85 ? 26.559 1.670 -16.092 1.00 48.94 85 SER A O 1
ATOM 718 N N . LEU A 1 86 ? 26.032 2.701 -14.162 1.00 50.72 86 LEU A N 1
ATOM 719 C CA . LEU A 1 86 ? 27.321 3.377 -13.960 1.00 50.72 86 LEU A CA 1
ATOM 720 C C . LEU A 1 86 ? 28.266 2.569 -13.044 1.00 50.72 86 LEU A C 1
ATOM 722 O O . LEU A 1 86 ? 29.409 2.324 -13.425 1.00 50.72 86 LEU A O 1
ATOM 726 N N . ASP A 1 87 ? 27.749 1.995 -11.953 1.00 55.25 87 ASP A N 1
ATOM 727 C CA . ASP A 1 87 ? 28.569 1.297 -10.947 1.00 55.25 87 ASP A CA 1
ATOM 728 C C . ASP A 1 87 ? 29.262 0.026 -11.462 1.00 55.25 87 ASP A C 1
ATOM 730 O O . ASP A 1 87 ? 30.383 -0.272 -11.064 1.00 55.25 87 ASP A O 1
ATOM 734 N N . LYS A 1 88 ? 28.660 -0.730 -12.395 1.00 51.62 88 LYS A N 1
ATOM 735 C CA . LYS A 1 88 ? 29.304 -1.950 -12.922 1.00 51.62 88 LYS A CA 1
ATOM 736 C C . LYS A 1 88 ? 30.606 -1.654 -13.652 1.00 51.62 88 LYS A C 1
ATOM 738 O O . LYS A 1 88 ? 31.571 -2.361 -13.411 1.00 51.62 88 LYS A O 1
ATOM 743 N N . LYS A 1 89 ? 30.639 -0.632 -14.515 1.00 54.41 89 LYS A N 1
ATOM 744 C CA . LYS A 1 89 ? 31.855 -0.259 -15.258 1.00 54.41 89 LYS A CA 1
ATOM 745 C C . LYS A 1 89 ? 32.933 0.288 -14.331 1.00 54.41 89 LYS A C 1
ATOM 747 O O . LYS A 1 89 ? 34.109 0.039 -14.569 1.00 54.41 89 LYS A O 1
ATOM 752 N N . GLU A 1 90 ? 32.535 1.024 -13.301 1.00 58.28 90 GLU A N 1
ATOM 753 C CA . GLU A 1 90 ? 33.452 1.606 -12.321 1.00 58.28 90 GLU A CA 1
ATOM 754 C C . GLU A 1 90 ? 34.066 0.509 -11.439 1.00 58.28 90 GLU A C 1
ATOM 756 O O . GLU A 1 90 ? 35.287 0.402 -11.360 1.00 58.28 90 GLU A O 1
ATOM 761 N N . ILE A 1 91 ? 33.244 -0.427 -10.948 1.00 58.00 91 ILE A N 1
ATOM 762 C CA . ILE A 1 91 ? 33.693 -1.617 -10.211 1.00 58.00 91 ILE A CA 1
ATOM 763 C C . ILE A 1 91 ? 34.553 -2.543 -11.099 1.00 58.00 91 ILE A C 1
ATOM 765 O O . ILE A 1 91 ? 35.540 -3.107 -10.625 1.00 58.00 91 ILE A O 1
ATOM 769 N N . GLU A 1 92 ? 34.229 -2.726 -12.385 1.00 61.00 92 GLU A N 1
ATOM 770 C CA . GLU A 1 92 ? 35.053 -3.526 -13.313 1.00 61.00 92 GLU A CA 1
ATOM 771 C C . GLU A 1 92 ? 36.411 -2.864 -13.580 1.00 61.00 92 GLU A C 1
ATOM 773 O O . GLU A 1 92 ? 37.439 -3.545 -13.577 1.00 61.00 92 GLU A O 1
ATOM 778 N N . ASN A 1 93 ? 36.434 -1.539 -13.754 1.00 60.91 93 ASN A N 1
ATOM 779 C CA . ASN A 1 93 ? 37.659 -0.775 -13.981 1.00 60.91 93 ASN A CA 1
ATOM 780 C C . ASN A 1 93 ? 38.573 -0.769 -12.750 1.00 60.91 93 ASN A C 1
ATOM 782 O O . ASN A 1 93 ? 39.779 -0.977 -12.897 1.00 60.91 93 ASN A O 1
ATOM 786 N N . GLU A 1 94 ? 38.023 -0.593 -11.548 1.00 61.34 94 GLU A N 1
ATOM 787 C CA . GLU A 1 94 ? 38.790 -0.656 -10.299 1.00 61.34 94 GLU A CA 1
ATOM 788 C C . GLU A 1 94 ? 39.390 -2.050 -10.076 1.00 61.34 94 GLU A C 1
ATOM 790 O O . GLU A 1 94 ? 40.582 -2.177 -9.790 1.00 61.34 94 GLU A O 1
ATOM 795 N N . ASN A 1 95 ? 38.617 -3.116 -10.307 1.00 60.06 95 ASN A N 1
ATOM 796 C CA . ASN A 1 95 ? 39.122 -4.487 -10.192 1.00 60.06 95 ASN A CA 1
ATOM 797 C C . ASN A 1 95 ? 40.214 -4.802 -11.232 1.00 60.06 95 ASN A C 1
ATOM 799 O O . ASN A 1 95 ? 41.183 -5.507 -10.924 1.00 60.06 95 ASN A O 1
ATOM 803 N N . LEU A 1 96 ? 40.107 -4.260 -12.451 1.00 63.28 96 LEU A N 1
ATOM 804 C CA . LEU A 1 96 ? 41.134 -4.406 -13.485 1.00 63.28 96 LEU A CA 1
ATOM 805 C C . LEU A 1 96 ? 42.425 -3.653 -13.119 1.00 63.28 96 LEU A C 1
ATOM 807 O O . LEU A 1 96 ? 43.519 -4.158 -13.381 1.00 63.28 96 LEU A O 1
ATOM 811 N N . LEU A 1 97 ? 42.311 -2.469 -12.508 1.00 64.88 97 LEU A N 1
ATOM 812 C CA . LEU A 1 97 ? 43.448 -1.655 -12.069 1.00 64.88 97 LEU A CA 1
ATOM 813 C C . LEU A 1 97 ? 44.204 -2.333 -10.920 1.00 64.88 97 LEU A C 1
ATOM 815 O O . LEU A 1 97 ? 45.412 -2.544 -11.029 1.00 64.88 97 LEU A O 1
ATOM 819 N N . ILE A 1 98 ? 43.480 -2.787 -9.892 1.00 59.69 98 ILE A N 1
ATOM 820 C CA . ILE A 1 98 ? 44.043 -3.521 -8.747 1.00 59.69 98 ILE A CA 1
ATOM 821 C C . ILE A 1 98 ? 44.764 -4.791 -9.219 1.00 59.69 98 ILE A C 1
ATOM 823 O O . ILE A 1 98 ? 45.847 -5.122 -8.735 1.00 59.69 98 ILE A O 1
ATOM 827 N N . THR A 1 99 ? 44.198 -5.504 -10.197 1.00 63.69 99 THR A N 1
ATOM 828 C CA . THR A 1 99 ? 44.823 -6.717 -10.745 1.00 63.69 99 THR A CA 1
ATOM 829 C C . THR A 1 99 ? 46.126 -6.399 -11.481 1.00 63.69 99 THR A C 1
ATOM 831 O O . THR A 1 99 ? 47.117 -7.106 -11.301 1.00 63.69 99 THR A O 1
ATOM 834 N N . LYS A 1 100 ? 46.162 -5.321 -12.275 1.00 69.25 100 LYS A N 1
ATOM 835 C CA . LYS A 1 100 ? 47.371 -4.887 -12.993 1.00 69.25 100 LYS A CA 1
ATOM 836 C C . LYS A 1 100 ? 48.4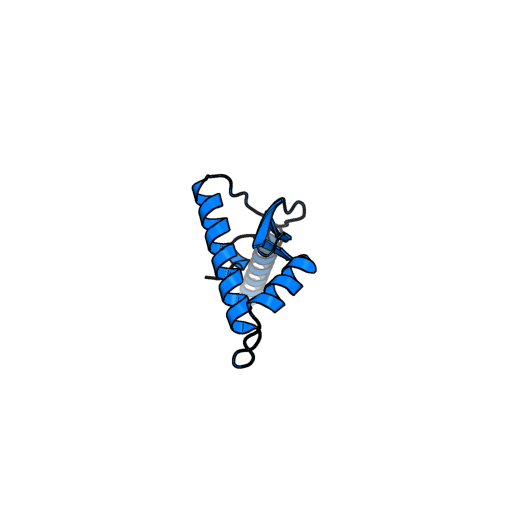83 -4.444 -12.043 1.00 69.25 100 LYS A C 1
ATOM 838 O O . LYS A 1 100 ? 49.626 -4.847 -12.243 1.00 69.25 100 LYS A O 1
ATOM 843 N N . GLU A 1 101 ? 48.159 -3.681 -11.000 1.00 68.00 101 GLU A N 1
ATOM 844 C CA . GLU A 1 101 ? 49.137 -3.272 -9.981 1.00 68.00 101 GLU A CA 1
ATOM 845 C C . GLU A 1 101 ? 49.713 -4.477 -9.234 1.00 68.00 101 GLU A C 1
ATOM 847 O O . GLU A 1 101 ? 50.921 -4.569 -9.022 1.00 68.00 101 GLU A O 1
ATOM 852 N N . LYS A 1 102 ? 48.868 -5.456 -8.894 1.00 61.94 102 LYS A N 1
ATOM 853 C CA . LYS A 1 102 ? 49.301 -6.664 -8.184 1.00 61.94 102 LYS A CA 1
ATOM 854 C C . LYS A 1 102 ? 50.190 -7.573 -9.039 1.00 61.94 102 LYS A C 1
ATOM 856 O O . LYS A 1 102 ? 51.088 -8.205 -8.495 1.00 61.94 102 LYS A O 1
ATOM 861 N N . VAL A 1 103 ? 49.968 -7.625 -10.355 1.00 69.75 103 VAL A N 1
ATOM 862 C CA . VAL A 1 103 ? 50.847 -8.338 -11.301 1.00 69.75 103 VAL A CA 1
ATOM 863 C C . VAL A 1 103 ? 52.183 -7.609 -11.464 1.00 69.75 103 VAL A C 1
ATOM 865 O O . VAL A 1 103 ? 53.216 -8.266 -11.437 1.00 69.75 103 VAL A O 1
ATOM 868 N N . ALA A 1 104 ? 52.180 -6.274 -11.550 1.00 6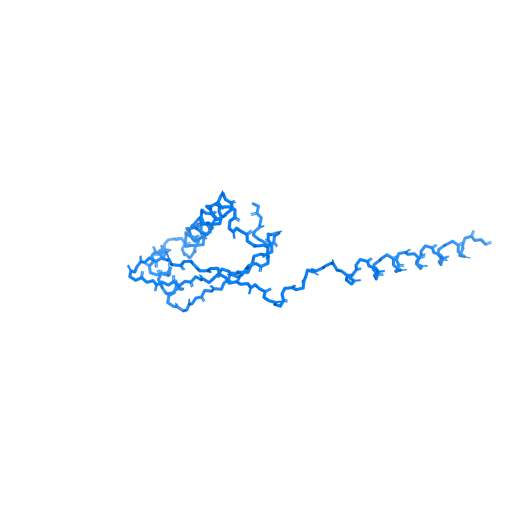5.25 104 ALA A N 1
ATOM 869 C CA . ALA A 1 104 ? 53.400 -5.468 -11.668 1.00 65.25 104 ALA A CA 1
ATOM 870 C C . ALA A 1 104 ? 54.305 -5.527 -10.421 1.00 65.25 104 ALA A C 1
ATOM 872 O O . ALA A 1 104 ? 55.512 -5.353 -10.530 1.00 65.25 104 ALA A O 1
ATOM 873 N N . LEU A 1 105 ? 53.737 -5.780 -9.237 1.00 54.59 105 LEU A N 1
ATOM 874 C CA . LEU A 1 105 ? 54.490 -5.956 -7.987 1.00 54.59 105 LEU A CA 1
ATOM 875 C C . LEU A 1 105 ? 55.093 -7.364 -7.818 1.00 54.59 105 LEU A C 1
ATOM 877 O O . LEU A 1 105 ? 55.884 -7.577 -6.901 1.00 54.59 105 LEU A O 1
ATOM 881 N N . LEU A 1 106 ? 54.699 -8.328 -8.656 1.00 50.88 106 LEU A N 1
ATOM 882 C CA . LEU A 1 106 ? 55.129 -9.732 -8.591 1.00 50.88 106 LEU A CA 1
ATOM 883 C C . LEU A 1 106 ? 56.033 -10.150 -9.768 1.00 50.88 106 LEU A C 1
ATOM 885 O O . LEU A 1 106 ? 56.385 -11.326 -9.869 1.00 50.88 106 LEU A O 1
ATOM 889 N N . SER A 1 107 ? 56.398 -9.206 -10.639 1.00 45.66 107 SER A N 1
ATOM 890 C CA . SER A 1 107 ? 57.290 -9.362 -11.800 1.00 45.66 107 SER A CA 1
ATOM 891 C C . SER A 1 107 ? 58.547 -8.523 -11.637 1.00 45.66 107 SER A C 1
ATOM 893 O O . SER A 1 107 ? 59.646 -9.058 -11.892 1.00 45.66 107 SER A O 1
#

Secondary structure (DSSP, 8-state):
--GGGGTEEEEE-HHHHHHHHHHH-BTTTBTHHHHHHHHHHHHHHHHHHHHTT-PPSSEEEEEEEETTEEEEEEEE-TT---S-SSHHHHHHHHHHHHHHHHHHT--